Protein AF-A0A0F8Z040-F1 (afdb_monomer)

Organism: NCBI:txid412755

Solvent-accessible surface area (backbone atoms only — not comparable to full-atom values): 4280 Å² total; per-residue (Å²): 111,67,70,59,51,52,55,50,49,55,53,46,62,72,50,42,80,53,96,42,74,66,59,45,46,55,46,14,53,52,36,26,55,41,14,74,80,38,40,67,61,34,52,51,54,49,67,78,37,50,92,55,48,51,74,69,26,50,56,49,21,50,66,54,45,74,80,81,75,77,78,70,79,129

Nearest PDB structures (foldseek):
  8fni-assembly1_9  TM=6.691E-01  e=5.370E+00  Trypanosoma brucei
  3hb6-assembly1_A  TM=5.359E-01  e=8.885E+00  Proteus mirabilis

Radius of gyration: 12.57 Å; Cα contacts (8 Å, |Δi|>4): 60; chains: 1; bounding box: 29×21×43 Å

pLDDT: mean 91.02, std 16.11, range [34.44, 98.38]

Foldseek 3Di:
DVVVVVVVLVVLLVCLQPPDPVSLQVSLQVLLVVCVVPVPVSVVSCVVCVVSHDPVSSCSNCVNRPDPPPPPDD

Secondary structure (DSSP, 8-state):
-HHHHHHHHHHHHHHTTS--HHHHHHHHHHHHHHHHH-HHHHHHHHHHHTTTS-HHHHHHHTTTSPP-------

Mean predicted aligned error: 4.71 Å

Structure (mmCIF, N/CA/C/O backbone):
data_AF-A0A0F8Z040-F1
#
_entry.id   AF-A0A0F8Z040-F1
#
loop_
_atom_site.group_PDB
_atom_site.id
_atom_site.type_symbol
_atom_site.label_atom_id
_atom_site.label_alt_id
_atom_site.label_comp_id
_atom_site.label_asym_id
_atom_site.label_entity_id
_atom_site.label_seq_id
_atom_site.pdbx_PDB_ins_code
_atom_site.Cartn_x
_atom_site.Cartn_y
_atom_site.Cartn_z
_atom_site.occupancy
_atom_site.B_iso_or_equiv
_atom_site.auth_seq_id
_atom_site.auth_comp_id
_atom_site.auth_asym_id
_atom_site.auth_atom_id
_atom_site.pdbx_PDB_model_num
ATOM 1 N N . GLU A 1 1 ? -18.266 -3.246 -2.598 1.00 80.75 1 GLU A N 1
ATOM 2 C CA . GLU A 1 1 ? -17.102 -2.364 -2.853 1.00 80.75 1 GLU A CA 1
ATOM 3 C C . GLU A 1 1 ? -15.832 -2.887 -2.184 1.00 80.75 1 GLU A C 1
ATOM 5 O O . GLU A 1 1 ? -14.835 -3.058 -2.874 1.00 80.75 1 GLU A O 1
ATOM 10 N N . SER A 1 2 ? -15.868 -3.228 -0.891 1.00 90.62 2 SER A N 1
ATOM 11 C CA . SER A 1 2 ? -14.705 -3.755 -0.156 1.00 90.62 2 SER A CA 1
ATOM 12 C C . SER 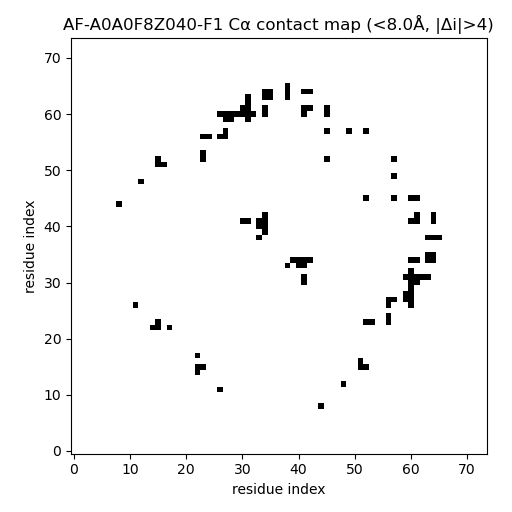A 1 2 ? -14.089 -5.019 -0.772 1.00 90.62 2 SER A C 1
ATOM 14 O O . SER A 1 2 ? -12.878 -5.081 -0.930 1.00 90.62 2 SER A O 1
ATOM 16 N N . GLU A 1 3 ? -14.895 -5.979 -1.241 1.00 94.19 3 GLU A N 1
ATOM 17 C CA . GLU A 1 3 ? -14.381 -7.187 -1.918 1.00 94.19 3 GLU A CA 1
ATOM 18 C C . GLU A 1 3 ? -13.564 -6.873 -3.182 1.00 94.19 3 GLU A C 1
ATOM 20 O O . GLU A 1 3 ? -12.558 -7.523 -3.467 1.00 94.19 3 GLU A O 1
ATOM 25 N N . ALA A 1 4 ? -13.969 -5.847 -3.939 1.00 95.56 4 ALA A N 1
ATOM 26 C CA . ALA A 1 4 ? -13.228 -5.414 -5.118 1.00 95.56 4 ALA A CA 1
ATOM 27 C C . ALA A 1 4 ? -11.883 -4.787 -4.723 1.00 95.56 4 ALA A C 1
ATOM 29 O O . ALA A 1 4 ? -10.877 -5.053 -5.380 1.00 95.56 4 ALA A O 1
ATOM 30 N N . ARG A 1 5 ? -11.850 -4.006 -3.632 1.00 95.62 5 ARG A N 1
ATOM 31 C CA . ARG A 1 5 ? -10.613 -3.431 -3.081 1.00 95.62 5 ARG A CA 1
ATOM 32 C C . ARG A 1 5 ? -9.650 -4.530 -2.632 1.00 95.62 5 ARG A C 1
ATOM 34 O O . ARG A 1 5 ? -8.494 -4.497 -3.036 1.00 95.62 5 ARG A O 1
ATOM 41 N N . GLU A 1 6 ? -10.131 -5.543 -1.913 1.00 97.06 6 GLU A N 1
ATOM 42 C CA . GLU A 1 6 ? -9.294 -6.673 -1.483 1.00 97.06 6 GLU A CA 1
ATOM 43 C C . GLU A 1 6 ? -8.729 -7.469 -2.660 1.00 97.06 6 GLU A C 1
ATOM 45 O O . GLU A 1 6 ? -7.544 -7.802 -2.687 1.00 97.06 6 GLU A O 1
ATOM 50 N N . ARG A 1 7 ? -9.540 -7.712 -3.696 1.00 97.88 7 ARG A N 1
ATOM 51 C CA . ARG A 1 7 ? -9.057 -8.355 -4.922 1.00 97.88 7 ARG A CA 1
ATOM 52 C C . ARG A 1 7 ? -7.951 -7.539 -5.599 1.00 97.88 7 ARG A C 1
ATOM 54 O O . ARG A 1 7 ? -6.960 -8.117 -6.043 1.00 97.88 7 ARG A O 1
ATOM 61 N N . ILE A 1 8 ? -8.102 -6.215 -5.675 1.00 97.31 8 ILE A N 1
ATOM 62 C CA . ILE A 1 8 ? -7.083 -5.334 -6.261 1.00 97.31 8 ILE A CA 1
ATOM 63 C C . ILE A 1 8 ? -5.810 -5.319 -5.407 1.00 97.31 8 ILE A C 1
ATOM 65 O O . ILE A 1 8 ? -4.718 -5.376 -5.967 1.00 97.31 8 ILE A O 1
ATOM 69 N N . LEU A 1 9 ? -5.926 -5.307 -4.078 1.00 97.81 9 LEU A N 1
ATOM 70 C CA . LEU A 1 9 ? -4.778 -5.392 -3.170 1.00 97.81 9 LEU A CA 1
ATOM 71 C C . LEU A 1 9 ? -4.013 -6.710 -3.322 1.00 97.81 9 LEU A C 1
ATOM 73 O O . LEU A 1 9 ? -2.782 -6.699 -3.369 1.00 97.81 9 LEU A O 1
ATOM 77 N N . GLY A 1 10 ? -4.723 -7.827 -3.500 1.00 97.81 10 GLY A N 1
ATOM 78 C CA . GLY A 1 10 ? -4.104 -9.115 -3.819 1.00 97.81 10 GLY A CA 1
ATOM 79 C C . GLY A 1 10 ? -3.293 -9.068 -5.117 1.00 97.81 10 GLY A C 1
ATOM 80 O O . GLY A 1 10 ? -2.161 -9.551 -5.168 1.00 97.81 10 GLY A O 1
ATOM 81 N N . TRP A 1 11 ? -3.822 -8.421 -6.160 1.00 97.75 11 TRP A N 1
ATOM 82 C CA . TRP A 1 11 ? -3.066 -8.191 -7.394 1.00 97.75 11 TRP A CA 1
ATOM 83 C C . TRP A 1 11 ? -1.861 -7.279 -7.180 1.00 97.75 11 TRP A C 1
ATOM 85 O O . TRP A 1 11 ? -0.770 -7.593 -7.649 1.00 97.75 11 TRP A O 1
ATOM 95 N N . ALA A 1 12 ? -2.045 -6.168 -6.467 1.00 97.88 12 ALA A N 1
ATOM 96 C CA . ALA A 1 12 ? -0.993 -5.198 -6.203 1.00 97.88 12 ALA A CA 1
ATOM 97 C C . ALA A 1 12 ? 0.201 -5.851 -5.494 1.00 97.88 12 ALA A C 1
ATOM 99 O O . ALA A 1 12 ? 1.326 -5.705 -5.969 1.00 97.88 12 ALA A O 1
ATOM 100 N N . SER A 1 13 ? -0.045 -6.631 -4.435 1.00 97.69 13 SER A N 1
ATOM 101 C CA . SER A 1 13 ? 1.004 -7.371 -3.717 1.00 97.69 13 SER A CA 1
ATOM 102 C C . SER A 1 13 ? 1.765 -8.322 -4.651 1.00 97.69 13 SER A C 1
ATOM 104 O O . SER A 1 13 ? 2.996 -8.299 -4.693 1.00 97.69 13 SER A O 1
ATOM 106 N N . GLY A 1 14 ? 1.049 -9.062 -5.508 1.00 97.56 14 GLY A N 1
ATOM 107 C CA . GLY A 1 14 ? 1.657 -9.958 -6.498 1.00 97.56 14 GLY A CA 1
ATOM 108 C C . GLY A 1 14 ? 2.560 -9.262 -7.529 1.00 97.56 14 GLY A C 1
ATOM 109 O O . GLY A 1 14 ? 3.477 -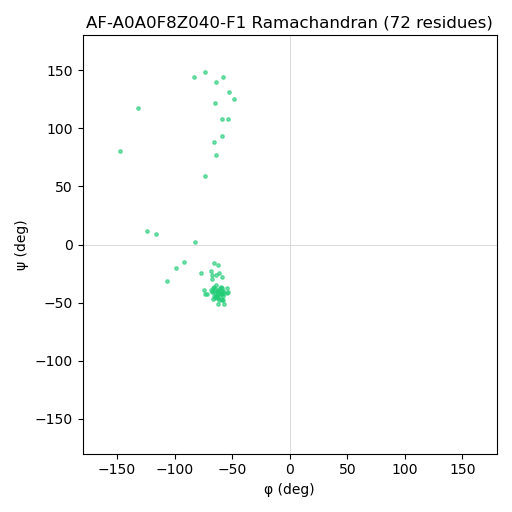9.887 -8.063 1.00 97.56 14 GLY A O 1
ATOM 110 N N . TYR A 1 15 ? 2.351 -7.968 -7.794 1.00 97.31 15 TYR A N 1
ATOM 111 C CA . TYR A 1 15 ? 3.164 -7.190 -8.734 1.00 97.31 15 TYR A CA 1
ATOM 112 C C . TYR A 1 15 ? 4.357 -6.466 -8.096 1.00 97.31 15 TYR A C 1
ATOM 114 O O . TYR A 1 15 ? 5.258 -6.045 -8.826 1.00 97.31 15 TYR A O 1
ATOM 122 N N . LEU A 1 16 ? 4.419 -6.324 -6.768 1.00 96.38 16 LEU A N 1
ATOM 123 C CA . LEU A 1 16 ? 5.512 -5.609 -6.093 1.00 96.38 16 LEU A CA 1
ATOM 124 C C . LEU A 1 16 ? 6.919 -6.177 -6.363 1.00 96.38 16 LEU A C 1
ATOM 126 O O . LEU A 1 16 ? 7.836 -5.367 -6.541 1.00 96.38 16 LEU A O 1
ATOM 130 N N . PRO A 1 17 ? 7.129 -7.509 -6.476 1.00 95.88 17 PRO A N 1
ATOM 131 C CA . PRO A 1 17 ? 8.441 -8.071 -6.810 1.00 95.88 17 PRO A CA 1
ATOM 132 C C . PRO A 1 17 ? 8.940 -7.723 -8.222 1.00 95.88 17 PRO A C 1
ATOM 134 O O . PRO A 1 17 ? 10.130 -7.881 -8.515 1.00 95.88 17 PRO A O 1
ATOM 137 N N . VAL A 1 18 ? 8.063 -7.251 -9.118 1.00 95.00 18 VAL A N 1
ATOM 138 C CA . VAL A 1 18 ? 8.451 -6.846 -10.473 1.00 95.00 18 VAL A CA 1
ATOM 139 C C . VAL A 1 18 ? 9.379 -5.635 -10.380 1.00 95.00 18 VAL A C 1
ATOM 141 O O . VAL A 1 18 ? 9.010 -4.576 -9.872 1.00 95.00 18 VAL A O 1
ATOM 144 N N . LYS A 1 19 ? 10.595 -5.761 -10.927 1.00 90.25 19 LYS A N 1
ATOM 145 C CA . LYS A 1 19 ? 11.614 -4.695 -10.946 1.00 90.25 19 LYS A CA 1
ATOM 146 C C . LYS A 1 19 ? 11.275 -3.590 -11.960 1.00 90.25 19 LYS A C 1
ATOM 148 O O . LYS A 1 19 ? 12.049 -3.313 -12.871 1.00 90.25 19 LYS A O 1
ATOM 153 N N . ASN A 1 20 ? 10.116 -2.951 -11.805 1.00 94.75 20 ASN A N 1
ATOM 154 C CA . ASN A 1 20 ? 9.629 -1.864 -12.647 1.00 94.75 20 ASN A CA 1
ATOM 155 C C . ASN A 1 20 ? 9.133 -0.697 -11.777 1.00 94.75 20 ASN A C 1
ATOM 157 O O . ASN A 1 20 ? 8.171 -0.820 -11.020 1.00 94.75 20 ASN A O 1
ATOM 161 N N . GLY A 1 21 ? 9.779 0.464 -11.905 1.00 91.75 21 GLY A N 1
ATOM 162 C CA . GLY A 1 21 ? 9.422 1.652 -11.126 1.00 91.75 21 GLY A CA 1
ATOM 163 C C . GLY A 1 21 ? 8.051 2.246 -11.469 1.00 91.75 21 GLY A C 1
ATOM 164 O O . GLY A 1 21 ? 7.422 2.854 -10.609 1.00 91.75 21 GLY A O 1
ATOM 165 N N . ILE A 1 22 ? 7.552 2.054 -12.693 1.00 96.62 22 ILE A N 1
ATOM 166 C CA . ILE A 1 22 ? 6.198 2.483 -13.071 1.00 96.62 22 ILE A CA 1
ATOM 167 C C . ILE A 1 22 ? 5.163 1.644 -12.316 1.00 96.62 22 ILE A C 1
ATOM 169 O O . ILE A 1 22 ? 4.208 2.205 -11.790 1.00 96.62 22 ILE A O 1
ATOM 173 N N . MET A 1 23 ? 5.392 0.332 -12.179 1.00 96.56 23 MET A N 1
ATOM 174 C CA . MET A 1 23 ? 4.501 -0.555 -11.419 1.00 96.56 23 MET A CA 1
ATOM 175 C C . MET A 1 23 ? 4.392 -0.113 -9.954 1.00 96.56 23 MET A C 1
ATOM 177 O O . MET A 1 23 ? 3.295 0.064 -9.434 1.00 96.56 23 MET A O 1
ATOM 181 N N . GLN A 1 24 ? 5.531 0.174 -9.319 1.00 97.81 24 GLN A N 1
ATOM 182 C CA . GLN A 1 24 ? 5.583 0.691 -7.947 1.00 97.81 24 GLN A CA 1
ATOM 183 C C . GLN A 1 24 ? 4.818 2.017 -7.795 1.00 97.81 24 GLN A C 1
ATOM 185 O O . GLN A 1 24 ? 4.101 2.203 -6.816 1.00 97.81 24 GLN A O 1
ATOM 190 N N . LYS A 1 25 ? 4.917 2.927 -8.776 1.00 98.06 25 LYS A N 1
ATOM 191 C CA . LYS A 1 25 ? 4.159 4.191 -8.775 1.00 98.06 25 LYS A CA 1
ATOM 192 C C . LYS A 1 25 ? 2.652 3.978 -8.910 1.00 98.06 25 LYS A C 1
ATOM 194 O O . LYS A 1 25 ? 1.899 4.610 -8.179 1.00 98.06 25 LYS A O 1
ATOM 199 N N . VAL A 1 26 ? 2.217 3.105 -9.821 1.00 98.12 26 VAL A N 1
ATOM 200 C CA . VAL A 1 26 ? 0.787 2.819 -10.032 1.00 98.12 26 VAL A CA 1
ATOM 201 C C . VAL A 1 26 ? 0.171 2.204 -8.777 1.00 98.12 26 VAL A C 1
ATOM 203 O O . VAL A 1 26 ? -0.888 2.652 -8.343 1.00 98.12 26 VAL A O 1
ATOM 206 N N . ILE A 1 27 ? 0.863 1.251 -8.146 1.00 98.25 27 ILE A N 1
ATOM 207 C CA . ILE A 1 27 ? 0.427 0.656 -6.876 1.00 98.25 27 ILE A CA 1
ATOM 208 C C . ILE A 1 27 ? 0.354 1.728 -5.784 1.00 98.25 27 ILE A C 1
ATOM 210 O O . ILE A 1 27 ? -0.667 1.845 -5.112 1.00 98.25 27 ILE A O 1
ATOM 214 N N . ALA A 1 28 ? 1.388 2.564 -5.650 1.00 98.31 28 ALA A N 1
ATOM 215 C CA . ALA A 1 28 ? 1.399 3.629 -4.651 1.00 98.31 28 ALA A CA 1
ATOM 216 C C . ALA A 1 28 ? 0.247 4.628 -4.832 1.00 98.31 28 ALA A C 1
ATOM 218 O O . ALA A 1 28 ? -0.381 5.020 -3.854 1.00 98.31 28 ALA A O 1
ATOM 219 N N . TRP A 1 29 ? -0.071 5.023 -6.068 1.00 98.38 29 TRP A N 1
ATOM 220 C CA . TRP A 1 29 ? -1.199 5.918 -6.342 1.00 98.38 29 TRP A CA 1
ATOM 221 C C . TRP A 1 29 ? -2.549 5.293 -6.028 1.00 98.38 29 TRP A C 1
ATOM 223 O O . TRP A 1 29 ? -3.426 6.001 -5.537 1.00 98.38 29 TRP A O 1
ATOM 233 N N . TRP A 1 30 ? -2.709 3.995 -6.283 1.00 98.19 30 TRP A N 1
ATOM 234 C CA . TRP A 1 30 ? -3.933 3.292 -5.926 1.00 98.19 30 TRP A CA 1
ATOM 235 C C . TRP A 1 30 ? -4.098 3.207 -4.401 1.00 98.19 30 TRP A C 1
ATOM 237 O O . TRP A 1 30 ? -5.146 3.576 -3.881 1.00 98.19 30 TRP A O 1
ATOM 247 N N . VAL A 1 31 ? -3.044 2.829 -3.664 1.00 98.25 31 VAL A N 1
ATOM 248 C CA . VAL A 1 31 ? -3.070 2.766 -2.186 1.00 98.25 31 VAL A CA 1
ATOM 249 C C . VAL A 1 31 ? -3.269 4.153 -1.566 1.00 98.25 31 VAL A C 1
ATOM 251 O O . VAL A 1 31 ? -3.967 4.296 -0.566 1.00 98.25 31 VAL A O 1
ATOM 254 N N . ARG A 1 32 ? -2.720 5.200 -2.187 1.00 98.25 32 ARG A N 1
ATOM 255 C CA . ARG A 1 32 ? -2.963 6.592 -1.794 1.00 98.25 32 ARG A CA 1
ATOM 256 C C . ARG A 1 32 ? -4.432 6.988 -1.930 1.00 98.25 32 ARG A C 1
ATOM 258 O O . ARG A 1 32 ? -4.927 7.763 -1.123 1.00 98.25 32 ARG A O 1
ATOM 265 N N . ASP A 1 33 ? -5.112 6.533 -2.975 1.00 97.62 33 ASP A N 1
ATOM 266 C CA . ASP A 1 33 ? -6.539 6.809 -3.123 1.00 97.62 33 ASP A CA 1
ATOM 267 C C . ASP A 1 33 ? -7.34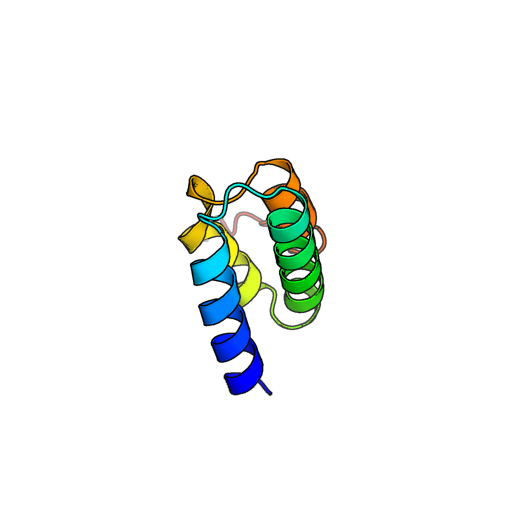6 6.001 -2.097 1.00 97.62 33 ASP A C 1
ATOM 269 O O . ASP A 1 33 ? -8.183 6.564 -1.391 1.00 97.62 33 ASP A O 1
ATOM 273 N N . LEU A 1 34 ? -6.987 4.724 -1.895 1.00 96.94 34 LEU A N 1
ATOM 274 C CA . LEU A 1 34 ? -7.566 3.881 -0.847 1.00 96.94 34 LEU A CA 1
ATOM 275 C C . LEU A 1 34 ? -7.442 4.516 0.543 1.00 96.94 34 LEU A C 1
ATOM 277 O O . LEU A 1 34 ? -8.416 4.486 1.285 1.00 96.94 34 LEU A O 1
ATOM 281 N N . SER A 1 35 ? -6.305 5.125 0.895 1.00 95.81 35 SER A N 1
ATOM 282 C CA . SER A 1 35 ? -6.102 5.697 2.236 1.00 95.81 35 SER A CA 1
ATOM 283 C C . SER A 1 35 ? -7.067 6.829 2.590 1.00 95.81 35 SER A C 1
ATOM 285 O O . SER A 1 35 ? -7.266 7.099 3.769 1.00 95.81 35 SER A O 1
ATOM 287 N N . ARG A 1 36 ? -7.733 7.448 1.606 1.00 94.75 36 ARG A N 1
ATOM 288 C CA . ARG A 1 36 ? -8.813 8.423 1.841 1.00 94.75 36 ARG A CA 1
ATOM 289 C C . ARG A 1 36 ? -10.144 7.773 2.222 1.00 94.75 36 ARG A C 1
ATOM 291 O O . ARG A 1 36 ? -10.990 8.425 2.824 1.00 94.75 36 ARG A O 1
ATOM 298 N N . HIS A 1 37 ? -10.346 6.520 1.826 1.00 94.06 37 HIS A N 1
ATOM 299 C CA . HIS A 1 37 ? -11.597 5.780 2.002 1.00 94.06 37 HIS A CA 1
ATOM 300 C C . HIS A 1 37 ? -11.508 4.708 3.089 1.00 94.06 37 HIS A C 1
ATOM 302 O O . HIS A 1 37 ? -12.513 4.392 3.717 1.00 94.06 37 HIS A O 1
ATOM 308 N N . ASP A 1 38 ? -10.326 4.126 3.271 1.00 95.44 38 ASP A N 1
ATOM 309 C CA . ASP A 1 38 ? -10.019 3.104 4.263 1.00 95.44 38 ASP A CA 1
ATOM 310 C C . ASP A 1 38 ? -8.552 3.256 4.720 1.00 95.44 38 ASP A C 1
ATOM 312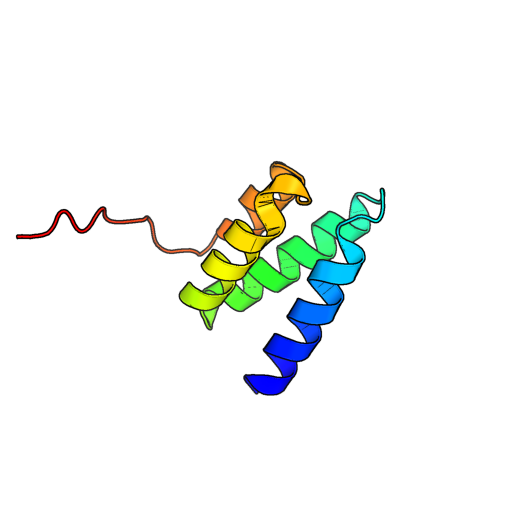 O O . ASP A 1 38 ? -7.650 2.567 4.225 1.00 95.44 38 ASP A O 1
ATOM 316 N N . PRO A 1 39 ? -8.284 4.209 5.635 1.00 96.00 39 PRO A N 1
ATOM 317 C CA . PRO A 1 39 ? -6.931 4.479 6.115 1.00 96.00 39 PRO A CA 1
ATOM 318 C C . PRO A 1 39 ? -6.303 3.261 6.796 1.00 96.00 39 PRO A C 1
ATOM 320 O O . PRO A 1 39 ? -5.113 2.999 6.623 1.00 96.00 39 PRO A O 1
ATOM 323 N N . LYS A 1 40 ? -7.108 2.493 7.544 1.00 95.69 40 LYS A N 1
ATOM 324 C CA . LYS A 1 40 ? -6.646 1.302 8.258 1.00 95.69 40 LYS A CA 1
ATOM 325 C C . LYS A 1 40 ? -6.122 0.267 7.270 1.00 95.69 40 LYS A C 1
ATOM 327 O O . LYS A 1 40 ? -4.981 -0.171 7.402 1.00 95.69 40 LYS A O 1
ATOM 332 N N . ARG A 1 41 ? -6.907 -0.064 6.241 1.00 97.00 41 ARG A N 1
ATOM 333 C CA . ARG A 1 41 ? -6.502 -1.080 5.269 1.00 97.00 41 ARG A CA 1
ATOM 334 C C . ARG A 1 41 ? -5.295 -0.651 4.437 1.00 97.00 41 ARG A C 1
ATOM 336 O O . ARG A 1 41 ? -4.430 -1.473 4.140 1.00 97.00 41 ARG A O 1
ATOM 343 N N . ALA A 1 42 ? -5.207 0.631 4.079 1.00 97.69 42 ALA A N 1
ATOM 344 C CA . ALA A 1 42 ? -4.038 1.166 3.385 1.00 97.69 42 ALA A CA 1
ATOM 345 C C . ALA A 1 42 ? -2.762 1.070 4.243 1.00 97.69 42 ALA A C 1
ATOM 347 O O . ALA A 1 42 ? -1.713 0.690 3.722 1.00 97.69 42 ALA A O 1
ATOM 348 N N . ALA A 1 43 ? -2.848 1.361 5.546 1.00 97.62 43 ALA A N 1
ATOM 349 C CA . ALA A 1 43 ? -1.728 1.206 6.474 1.00 97.62 43 ALA A CA 1
ATOM 350 C C . ALA A 1 43 ? -1.298 -0.264 6.620 1.00 97.62 43 ALA A C 1
ATOM 352 O O . ALA A 1 43 ? -0.106 -0.559 6.546 1.00 97.62 43 ALA A O 1
ATOM 353 N N . GLU A 1 44 ? -2.259 -1.185 6.750 1.00 97.94 44 GLU A N 1
ATOM 354 C CA . GLU A 1 44 ? -1.999 -2.631 6.798 1.00 97.94 44 GLU A CA 1
ATOM 355 C C . GLU A 1 44 ? -1.285 -3.115 5.532 1.00 97.94 44 GLU A C 1
ATOM 357 O O . GLU A 1 44 ? -0.249 -3.765 5.630 1.00 97.94 44 GLU A O 1
ATOM 362 N N . PHE A 1 45 ? -1.756 -2.725 4.341 1.00 98.19 45 PHE A N 1
ATOM 363 C CA . PHE A 1 45 ? -1.109 -3.116 3.086 1.00 98.19 45 PHE A CA 1
ATOM 364 C C . PHE A 1 45 ? 0.344 -2.630 2.996 1.00 98.19 45 PHE A C 1
ATOM 366 O O . PHE A 1 45 ? 1.216 -3.376 2.547 1.00 98.19 45 PHE A O 1
ATOM 373 N N . ILE A 1 46 ? 0.616 -1.386 3.411 1.00 98.06 46 ILE A N 1
ATOM 374 C CA . ILE A 1 46 ? 1.981 -0.844 3.423 1.00 98.06 46 ILE A CA 1
ATOM 375 C C . ILE A 1 46 ? 2.858 -1.645 4.388 1.00 98.06 46 ILE A C 1
ATOM 377 O O . ILE A 1 46 ? 3.968 -2.006 4.013 1.00 98.06 46 ILE A O 1
ATOM 381 N N . ALA A 1 47 ? 2.368 -1.946 5.593 1.00 97.81 47 ALA A N 1
ATOM 382 C CA . ALA A 1 47 ? 3.116 -2.702 6.595 1.00 97.81 47 ALA A CA 1
ATOM 383 C C . ALA A 1 47 ? 3.398 -4.147 6.151 1.00 97.81 47 ALA A C 1
ATOM 385 O O . ALA A 1 47 ? 4.508 -4.637 6.317 1.00 97.81 47 ALA A O 1
ATOM 386 N N . GLU A 1 48 ? 2.420 -4.812 5.533 1.00 98.00 48 GLU A N 1
ATOM 387 C CA . GLU A 1 48 ? 2.552 -6.176 5.003 1.00 98.00 48 GLU A CA 1
ATOM 388 C C . GLU A 1 48 ? 3.580 -6.284 3.864 1.00 98.00 48 GLU A C 1
ATOM 390 O O . GLU A 1 48 ? 4.125 -7.360 3.619 1.00 98.00 48 GLU A O 1
ATOM 395 N N . ASN A 1 49 ? 3.828 -5.189 3.138 1.00 97.88 49 ASN A N 1
ATOM 396 C CA . ASN A 1 49 ? 4.605 -5.196 1.900 1.00 97.88 49 ASN A CA 1
ATOM 397 C C . ASN A 1 49 ? 5.811 -4.237 1.915 1.00 97.88 49 ASN A C 1
ATOM 399 O O . ASN A 1 49 ? 6.419 -3.995 0.866 1.00 97.88 49 ASN A O 1
ATOM 403 N N . ASP A 1 50 ? 6.179 -3.695 3.075 1.00 95.56 50 ASP A N 1
ATOM 404 C CA . ASP A 1 50 ? 7.205 -2.658 3.236 1.00 95.56 50 ASP A CA 1
ATOM 405 C C . ASP A 1 50 ? 8.555 -3.037 2.597 1.00 95.56 50 ASP A C 1
ATOM 407 O O . ASP A 1 50 ? 9.171 -2.240 1.889 1.00 95.56 50 ASP A O 1
ATOM 411 N N . SER A 1 51 ? 8.962 -4.296 2.754 1.00 96.81 51 SER A N 1
ATOM 412 C CA . SER A 1 51 ? 10.199 -4.882 2.237 1.00 96.81 51 SER A CA 1
ATOM 413 C C . SER A 1 51 ? 10.233 -5.007 0.710 1.00 96.81 51 SER A C 1
ATOM 415 O O . SER A 1 51 ? 11.312 -5.054 0.112 1.00 96.81 51 SER A O 1
ATOM 417 N N . LEU A 1 52 ? 9.065 -5.034 0.060 1.00 97.00 52 LEU A N 1
ATOM 418 C CA . LEU A 1 52 ? 8.919 -5.119 -1.396 1.00 97.00 52 LEU A CA 1
ATOM 419 C C . LEU A 1 52 ? 8.653 -3.751 -2.038 1.00 97.00 52 LEU A C 1
ATOM 421 O O . LEU A 1 52 ? 8.864 -3.569 -3.244 1.00 97.00 52 LEU A O 1
ATOM 425 N N . MET A 1 53 ? 8.189 -2.777 -1.258 1.00 97.50 53 MET A N 1
ATOM 426 C CA . MET A 1 53 ? 7.909 -1.433 -1.739 1.00 97.50 53 MET A CA 1
ATOM 427 C C . MET A 1 53 ? 9.170 -0.570 -1.781 1.00 97.50 53 MET A C 1
ATOM 429 O O . MET A 1 53 ? 10.057 -0.624 -0.931 1.00 97.50 53 MET A O 1
ATOM 433 N N . LYS A 1 54 ? 9.264 0.294 -2.793 1.00 96.75 54 LYS A N 1
ATOM 434 C CA . LYS A 1 54 ? 10.315 1.317 -2.825 1.00 96.75 54 LYS A CA 1
ATOM 435 C C . LYS A 1 54 ? 10.004 2.434 -1.818 1.00 96.75 54 LYS A C 1
ATOM 437 O O . LYS A 1 54 ? 8.839 2.805 -1.687 1.00 96.75 54 LYS A O 1
ATOM 442 N N . PRO A 1 55 ? 11.015 3.085 -1.210 1.00 97.19 55 PRO A N 1
ATOM 443 C CA . PRO A 1 55 ? 10.779 4.166 -0.247 1.00 97.19 55 PRO A CA 1
ATOM 444 C C . PRO A 1 55 ? 9.892 5.306 -0.777 1.00 97.19 55 PRO A C 1
ATOM 446 O O . PRO A 1 55 ? 9.040 5.821 -0.059 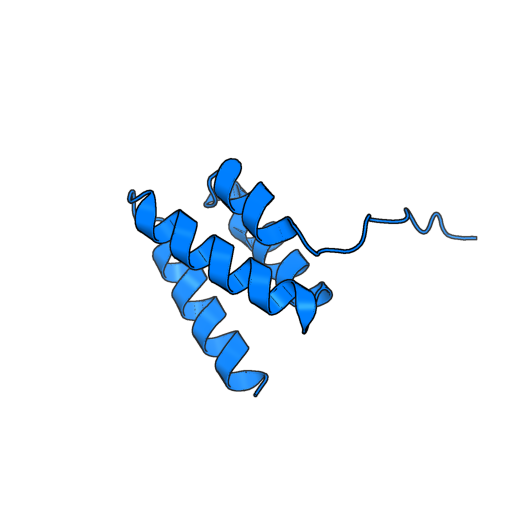1.00 97.19 55 PRO A O 1
ATOM 449 N N . TYR A 1 56 ? 10.031 5.677 -2.059 1.00 97.00 56 TYR A N 1
ATOM 450 C CA . TYR A 1 56 ? 9.160 6.689 -2.674 1.00 97.00 56 TYR A CA 1
ATOM 451 C C . TYR A 1 56 ? 7.707 6.214 -2.828 1.00 97.00 56 TYR A C 1
ATOM 453 O O . TYR A 1 56 ? 6.797 7.036 -2.811 1.00 97.00 56 TYR A O 1
ATOM 461 N N . ALA A 1 57 ? 7.492 4.908 -3.006 1.00 97.94 57 ALA A N 1
ATOM 462 C CA . ALA A 1 57 ? 6.169 4.316 -3.146 1.00 97.94 57 ALA A CA 1
ATOM 463 C C . ALA A 1 57 ? 5.461 4.289 -1.790 1.00 97.94 57 ALA A C 1
ATOM 465 O O . ALA A 1 57 ? 4.305 4.684 -1.720 1.00 97.94 57 ALA A O 1
ATOM 466 N N . ILE A 1 58 ? 6.178 3.930 -0.717 1.00 97.88 58 ILE A N 1
ATOM 467 C CA . ILE A 1 58 ? 5.675 4.012 0.664 1.00 97.88 58 ILE A CA 1
ATOM 468 C C . ILE A 1 58 ? 5.250 5.450 0.978 1.00 97.88 58 ILE A C 1
ATOM 470 O O . ILE A 1 58 ? 4.106 5.674 1.359 1.00 97.88 58 ILE A O 1
ATOM 474 N N . LYS A 1 59 ? 6.129 6.431 0.720 1.00 97.56 59 LYS A N 1
ATOM 475 C CA . LYS A 1 59 ? 5.839 7.855 0.959 1.00 97.56 59 LYS A CA 1
ATOM 476 C C . LYS A 1 59 ? 4.610 8.355 0.191 1.00 97.56 59 LYS A C 1
ATOM 478 O O . LYS A 1 59 ? 3.847 9.161 0.714 1.00 97.56 59 LYS A O 1
ATOM 483 N N . GLU A 1 60 ? 4.437 7.930 -1.060 1.00 98.12 60 GLU A N 1
ATOM 484 C CA . GLU A 1 60 ? 3.283 8.350 -1.862 1.00 98.12 60 GLU A CA 1
ATOM 485 C C . GLU A 1 60 ? 1.993 7.642 -1.421 1.00 98.12 60 GLU A C 1
ATOM 487 O O . GLU A 1 60 ? 0.948 8.286 -1.346 1.00 98.12 60 GLU A O 1
ATOM 492 N N . ALA A 1 61 ? 2.067 6.353 -1.084 1.00 97.88 61 ALA A N 1
ATOM 493 C CA . ALA A 1 61 ? 0.939 5.562 -0.597 1.00 97.88 61 ALA A CA 1
ATOM 494 C C . ALA A 1 61 ? 0.414 6.069 0.758 1.00 97.88 61 ALA A C 1
ATOM 496 O O . ALA A 1 61 ? -0.796 6.135 0.970 1.00 97.88 61 ALA A O 1
ATOM 497 N N . SER A 1 62 ? 1.317 6.493 1.647 1.00 96.81 62 SER A N 1
ATOM 498 C CA . SER A 1 62 ? 0.989 6.978 2.991 1.00 96.81 62 SER A CA 1
ATOM 499 C C . SER A 1 62 ? 0.540 8.443 3.041 1.00 96.81 62 SER A C 1
ATOM 501 O O . SER A 1 62 ? 0.304 8.968 4.123 1.00 96.81 62 SER A O 1
ATOM 503 N N . ARG A 1 63 ? 0.431 9.136 1.898 1.00 96.31 63 ARG A N 1
ATOM 504 C CA . ARG A 1 63 ? 0.271 10.601 1.833 1.00 96.31 63 ARG A CA 1
ATOM 505 C C . ARG A 1 63 ? -0.964 11.164 2.548 1.00 96.31 63 ARG A C 1
ATOM 507 O O . ARG A 1 63 ? -0.935 12.329 2.933 1.00 96.31 63 ARG A O 1
ATOM 514 N N . TYR A 1 64 ? -2.038 10.385 2.661 1.00 96.06 64 TYR A N 1
ATOM 515 C CA . TYR A 1 64 ? -3.284 10.794 3.326 1.00 96.06 64 TYR A CA 1
ATOM 516 C C . TYR A 1 64 ? -3.606 9.960 4.563 1.00 96.06 64 TYR A C 1
ATOM 518 O O . TYR A 1 64 ? -4.704 10.086 5.101 1.00 96.06 64 TYR A O 1
ATOM 526 N N . LEU A 1 65 ? -2.678 9.106 5.008 1.00 94.44 65 LEU A N 1
ATOM 527 C CA . LEU A 1 65 ? -2.853 8.446 6.292 1.00 94.44 65 LEU A CA 1
ATOM 528 C C . LEU A 1 65 ? -2.833 9.512 7.392 1.00 94.44 65 LEU A C 1
ATOM 530 O O . LEU A 1 65 ? -2.051 10.461 7.286 1.00 94.44 65 LEU A O 1
ATOM 534 N N . PRO A 1 66 ? -3.696 9.390 8.414 1.00 87.12 66 PRO A N 1
ATOM 535 C CA .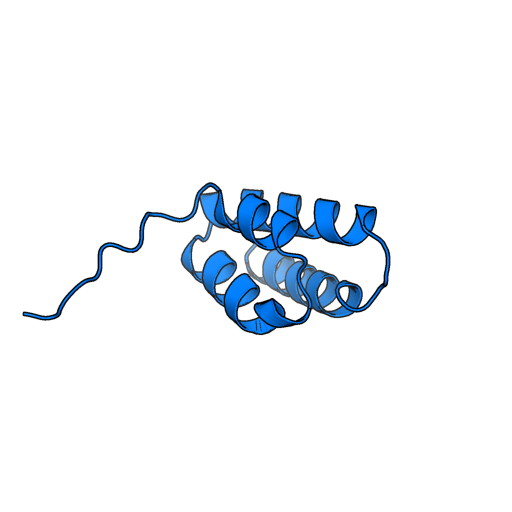 PRO A 1 66 ? -3.617 10.271 9.565 1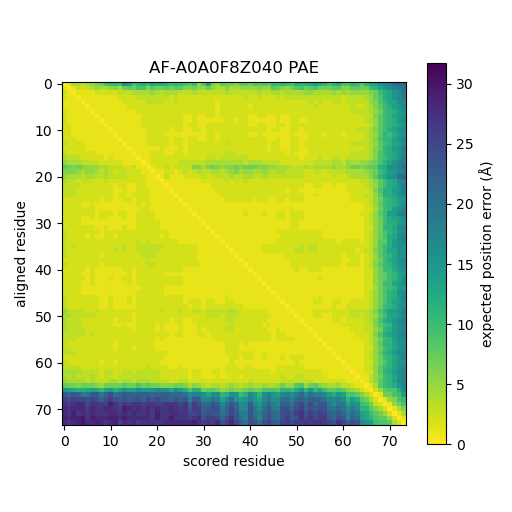.00 87.12 66 PRO A CA 1
ATOM 536 C C . PRO A 1 66 ? -2.226 10.137 10.181 1.00 87.12 66 PRO A C 1
ATOM 538 O O . PRO A 1 66 ? -1.654 9.040 10.192 1.00 87.12 66 PRO A O 1
ATOM 541 N N . ASP A 1 67 ? -1.692 11.246 10.692 1.00 77.50 67 ASP A N 1
ATOM 542 C CA . ASP A 1 67 ? -0.529 11.163 11.561 1.00 77.50 67 ASP A CA 1
ATOM 543 C C . ASP A 1 67 ? -0.869 10.167 12.666 1.00 77.50 67 ASP A C 1
ATOM 545 O O . ASP A 1 67 ? -1.966 10.196 13.233 1.00 77.50 67 ASP A O 1
ATOM 549 N N . VAL A 1 68 ? 0.041 9.229 12.914 1.00 58.34 68 VAL A N 1
ATOM 550 C CA . VAL A 1 68 ? -0.097 8.317 14.040 1.00 58.34 68 VAL A CA 1
ATOM 551 C C . VAL A 1 68 ? 0.028 9.190 15.285 1.00 58.34 68 VAL A C 1
ATOM 553 O O . VAL A 1 68 ? 1.130 9.388 15.794 1.00 58.34 68 VAL A O 1
ATOM 556 N N . GLU A 1 69 ? -1.085 9.746 15.770 1.00 47.16 69 GLU A N 1
ATOM 557 C CA . GLU A 1 69 ? -1.203 10.069 17.182 1.00 47.16 69 GLU A CA 1
ATOM 558 C C 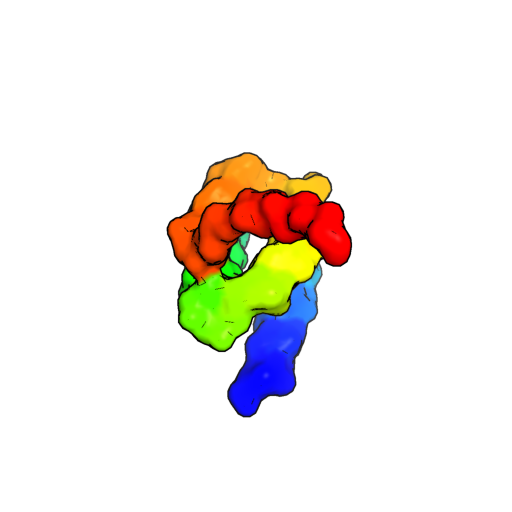. GLU A 1 69 ? -0.885 8.760 17.884 1.00 47.16 69 GLU A C 1
ATOM 560 O O . GLU A 1 69 ? -1.611 7.765 17.787 1.00 47.16 69 GLU A O 1
ATOM 565 N N . GLN A 1 70 ? 0.294 8.729 18.497 1.00 45.59 70 GLN A N 1
ATOM 566 C CA . GLN A 1 70 ? 0.624 7.709 19.457 1.00 45.59 70 GLN A CA 1
ATOM 567 C C . GLN A 1 70 ? -0.430 7.835 20.551 1.00 45.59 70 GLN A C 1
ATOM 569 O O . GLN A 1 70 ? -0.282 8.640 21.464 1.00 45.59 70 GLN A O 1
ATOM 574 N N . ASN A 1 71 ? -1.508 7.059 20.433 1.00 38.62 71 ASN A N 1
ATOM 575 C CA . ASN A 1 71 ? -2.370 6.710 21.546 1.00 38.62 71 ASN A CA 1
ATOM 576 C C . ASN A 1 71 ? -1.502 5.895 22.506 1.00 38.62 71 ASN A C 1
ATOM 578 O O . ASN A 1 71 ? -1.523 4.664 22.524 1.00 38.62 71 ASN A O 1
ATOM 582 N N . VAL A 1 72 ? -0.657 6.617 23.242 1.00 38.78 72 VAL A N 1
ATOM 583 C CA . VAL A 1 72 ? -0.123 6.187 24.518 1.00 38.78 72 VAL A CA 1
ATOM 584 C C . VAL A 1 72 ? -1.364 5.967 25.362 1.00 38.78 72 VAL A C 1
ATOM 586 O O . VAL A 1 72 ? -2.098 6.908 25.652 1.00 38.78 72 VAL A O 1
ATOM 589 N N . ALA A 1 73 ? -1.648 4.696 25.616 1.00 37.09 73 ALA A N 1
ATOM 590 C CA . ALA A 1 73 ? -2.715 4.273 26.494 1.00 37.09 73 ALA A CA 1
ATOM 591 C C . ALA A 1 73 ? -2.634 5.048 27.821 1.00 37.09 73 ALA A C 1
ATOM 593 O O . ALA A 1 73 ? -1.582 5.050 28.466 1.00 37.09 73 ALA A O 1
ATOM 594 N N . GLU A 1 74 ? -3.739 5.694 28.190 1.00 34.44 74 GLU A N 1
ATOM 595 C CA . GLU A 1 74 ? -4.141 5.855 29.592 1.00 34.44 74 GLU A CA 1
ATOM 596 C C . GLU A 1 74 ? -4.781 4.554 30.088 1.00 34.44 74 GLU A C 1
ATOM 598 O O . GLU A 1 74 ? -5.523 3.918 29.298 1.00 34.44 74 GLU A O 1
#

Sequence (74 aa):
ESEARERILGWASGYLPVKNGIMQKVIAWWVRDLSRHDPKRAAEFIAENDSLMKPYAIKEASRYLPDVEQNVAE

InterPro d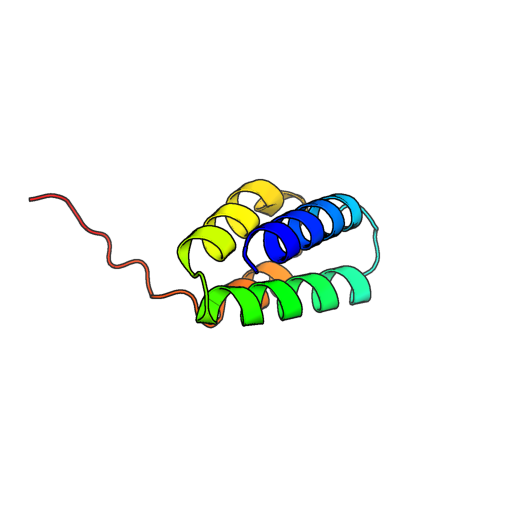omains:
  IPR014825 DNA alkylation repair enzyme [PF08713] (4-65)
  IPR016024 Armadillo-type fold [SSF48371] (6-66)